Protein AF-A0A813C1S2-F1 (afdb_monomer_lite)

Structure (mmCIF, N/CA/C/O backbone):
data_AF-A0A813C1S2-F1
#
_entry.id   AF-A0A813C1S2-F1
#
loop_
_atom_site.group_PDB
_atom_site.id
_atom_site.type_symbol
_atom_site.label_atom_id
_atom_site.label_alt_id
_atom_site.label_comp_id
_atom_site.label_asym_id
_atom_site.label_entity_id
_atom_site.label_seq_id
_atom_site.pdbx_PDB_ins_code
_atom_site.Cartn_x
_atom_site.Cartn_y
_atom_site.Cartn_z
_atom_site.occupancy
_atom_site.B_iso_or_equiv
_atom_site.auth_seq_id
_atom_site.auth_comp_id
_atom_site.auth_asym_id
_atom_site.auth_atom_id
_atom_site.pdbx_PDB_model_num
ATOM 1 N N . MET A 1 1 ? -7.723 -9.515 9.865 1.00 94.06 1 MET A N 1
ATOM 2 C CA . MET A 1 1 ? -8.189 -8.878 8.613 1.00 94.06 1 MET A CA 1
ATOM 3 C C . MET A 1 1 ? -7.241 -9.309 7.536 1.00 94.06 1 MET A C 1
ATOM 5 O O . MET A 1 1 ? -6.082 -9.515 7.858 1.00 94.06 1 MET A O 1
ATOM 9 N N . PHE A 1 2 ? -7.689 -9.416 6.301 1.00 97.25 2 PHE A N 1
ATOM 10 C CA . PHE A 1 2 ? -6.815 -9.819 5.212 1.00 97.25 2 PHE A CA 1
ATOM 11 C C . PHE A 1 2 ? -7.109 -9.016 3.951 1.00 97.25 2 PHE A C 1
ATOM 13 O O . PHE A 1 2 ? -8.096 -8.283 3.896 1.00 97.25 2 PHE A O 1
ATOM 20 N N . SER A 1 3 ? -6.235 -9.136 2.964 1.00 97.94 3 SER A N 1
ATOM 21 C CA . SER A 1 3 ? -6.464 -8.637 1.619 1.00 97.94 3 SER A CA 1
ATOM 22 C C . SER A 1 3 ? -5.809 -9.577 0.615 1.00 97.94 3 SER A C 1
ATOM 24 O O . SER A 1 3 ? -4.674 -10.019 0.812 1.00 97.94 3 SER A O 1
ATOM 26 N N . GLU A 1 4 ? -6.547 -9.881 -0.446 1.00 97.69 4 GLU A N 1
ATOM 27 C CA . GLU A 1 4 ? -6.058 -10.580 -1.628 1.00 97.69 4 GLU A CA 1
ATOM 28 C C . GLU A 1 4 ? -5.809 -9.538 -2.710 1.00 97.69 4 GLU A C 1
ATOM 30 O O . GLU A 1 4 ? -6.720 -8.818 -3.117 1.00 97.69 4 GLU A O 1
ATOM 35 N N . LEU A 1 5 ? -4.553 -9.417 -3.123 1.00 97.12 5 LEU A N 1
ATOM 36 C CA . LEU A 1 5 ? -4.102 -8.395 -4.045 1.00 97.12 5 LEU A CA 1
ATOM 37 C C . LEU A 1 5 ? -3.825 -9.017 -5.401 1.00 97.12 5 LEU A C 1
ATOM 39 O O . LEU A 1 5 ? -3.187 -10.067 -5.513 1.00 97.12 5 LEU A O 1
ATOM 43 N N . SER A 1 6 ? -4.226 -8.297 -6.433 1.00 94.69 6 SER A N 1
ATOM 44 C CA . SER A 1 6 ? -3.878 -8.595 -7.813 1.00 94.69 6 SER A CA 1
ATOM 45 C C . SER A 1 6 ? -3.566 -7.303 -8.553 1.00 94.69 6 SER A C 1
ATOM 47 O O . SER A 1 6 ? -3.839 -6.197 -8.071 1.00 94.69 6 SER A O 1
ATOM 49 N N . PHE A 1 7 ? -2.932 -7.439 -9.708 1.00 88.88 7 PHE A N 1
ATOM 50 C CA . PHE A 1 7 ? -2.781 -6.337 -10.638 1.00 88.88 7 PHE A CA 1
ATOM 51 C C . PHE A 1 7 ? -4.160 -5.834 -11.093 1.00 88.88 7 PHE A C 1
ATOM 53 O O . PHE A 1 7 ? -4.950 -6.585 -11.666 1.00 88.88 7 PHE A O 1
ATOM 60 N N . ASN A 1 8 ? -4.446 -4.552 -10.857 1.00 83.31 8 ASN A N 1
ATOM 61 C CA . ASN A 1 8 ? -5.683 -3.924 -11.307 1.00 83.31 8 ASN A CA 1
ATOM 62 C C . ASN A 1 8 ? -5.482 -3.292 -12.695 1.00 83.31 8 ASN A C 1
ATOM 64 O O . ASN A 1 8 ? -4.828 -2.258 -12.837 1.00 83.31 8 ASN A O 1
ATOM 68 N N . THR A 1 9 ? -6.089 -3.890 -13.719 1.00 79.62 9 THR A N 1
ATOM 69 C CA . THR A 1 9 ? -5.971 -3.453 -15.121 1.00 79.62 9 THR A CA 1
ATOM 70 C C . THR A 1 9 ? -6.587 -2.082 -15.408 1.00 79.62 9 THR A C 1
ATOM 72 O O . THR A 1 9 ? -6.216 -1.458 -16.399 1.00 79.62 9 THR A O 1
ATOM 75 N N . LEU A 1 10 ? -7.501 -1.594 -14.566 1.00 78.06 10 LEU A N 1
ATOM 76 C CA . LEU A 1 10 ? -8.156 -0.295 -14.741 1.00 78.06 10 LEU A CA 1
ATOM 77 C C . LEU A 1 10 ? -7.321 0.848 -14.159 1.00 78.06 10 LEU A C 1
ATOM 79 O O . LEU A 1 10 ? -7.274 1.933 -14.732 1.00 78.06 10 LEU A O 1
ATOM 83 N N . VAL A 1 11 ? -6.662 0.604 -13.024 1.00 79.94 11 VAL A N 1
ATOM 84 C CA . VAL A 1 11 ? -6.003 1.658 -12.236 1.00 79.94 11 VAL A CA 1
ATOM 85 C C . VAL A 1 11 ? -4.479 1.604 -12.343 1.00 79.94 11 VAL A C 1
ATOM 87 O O . VAL A 1 11 ? -3.831 2.642 -12.307 1.00 79.94 11 VAL A O 1
ATOM 90 N N . GLN A 1 12 ? -3.891 0.411 -12.471 1.00 85.25 12 GLN A N 1
ATOM 91 C CA . GLN A 1 12 ? -2.441 0.184 -12.351 1.00 85.25 12 GLN A CA 1
ATOM 92 C C . GLN A 1 12 ? -1.774 -0.156 -13.690 1.00 85.25 12 GLN A C 1
ATOM 94 O O . GLN A 1 12 ? -0.577 -0.439 -13.726 1.00 85.25 12 GLN A O 1
ATOM 99 N N . SER A 1 13 ? -2.525 -0.132 -14.794 1.00 88.69 13 SER A N 1
ATOM 100 C CA . SER A 1 13 ? -2.036 -0.568 -16.100 1.00 88.69 13 SER A CA 1
ATOM 101 C C . SER A 1 13 ? -1.177 0.466 -16.811 1.00 88.69 13 SER A C 1
ATOM 103 O O . SER A 1 13 ? -1.548 1.633 -16.921 1.00 88.69 13 SER A O 1
ATOM 105 N N . PHE A 1 14 ? -0.041 -0.001 -17.329 1.00 91.50 14 PHE A N 1
ATOM 106 C CA . PHE A 1 14 ? 0.855 0.765 -18.183 1.00 91.50 14 PHE A CA 1
ATOM 107 C C . PHE A 1 14 ? 1.645 -0.155 -19.131 1.00 91.50 14 PHE A C 1
ATOM 109 O O . PHE A 1 14 ? 1.791 -1.354 -18.850 1.00 91.50 14 PHE A O 1
ATOM 116 N N . PRO A 1 15 ? 2.151 0.368 -20.267 1.00 91.81 15 PRO A N 1
ATOM 117 C CA . PRO A 1 15 ? 2.876 -0.429 -21.251 1.00 91.81 15 PRO A CA 1
ATOM 118 C C . PRO A 1 15 ? 4.096 -1.137 -20.660 1.00 91.81 15 PRO A C 1
ATOM 120 O O . PRO A 1 15 ? 4.871 -0.545 -19.912 1.00 91.81 15 PRO A O 1
ATOM 123 N N . SER A 1 16 ? 4.284 -2.404 -21.039 1.00 89.25 16 SER A N 1
ATOM 124 C CA . SER A 1 16 ? 5.433 -3.221 -20.626 1.00 89.25 16 SER A CA 1
ATOM 125 C C . SER A 1 16 ? 5.614 -3.333 -19.107 1.00 89.25 16 SER A C 1
ATOM 127 O O . SER A 1 16 ? 6.741 -3.516 -18.650 1.00 89.25 16 SER A O 1
ATOM 129 N N . ASN A 1 17 ? 4.527 -3.245 -18.326 1.00 92.50 17 ASN A N 1
ATOM 130 C CA . ASN A 1 17 ? 4.587 -3.401 -16.876 1.00 92.50 17 ASN A CA 1
ATOM 131 C C . ASN A 1 17 ? 5.178 -4.779 -16.503 1.00 92.50 17 ASN A C 1
ATOM 133 O O . ASN A 1 17 ? 4.505 -5.804 -16.693 1.00 92.50 17 ASN A O 1
ATOM 137 N N . PRO A 1 18 ? 6.408 -4.824 -15.950 1.00 92.94 18 PRO A N 1
ATOM 138 C CA . PRO A 1 18 ? 7.082 -6.079 -15.637 1.00 92.94 18 PRO A CA 1
ATOM 139 C C . PRO A 1 18 ? 6.400 -6.833 -14.490 1.00 92.94 18 PRO A C 1
ATOM 141 O O . PRO A 1 18 ? 6.606 -8.033 -14.342 1.00 92.94 18 PRO A O 1
ATOM 144 N N . ASP A 1 19 ? 5.578 -6.144 -13.705 1.00 92.94 19 ASP A N 1
ATOM 145 C CA . ASP A 1 19 ? 4.926 -6.667 -12.515 1.00 92.94 19 ASP A CA 1
ATOM 146 C C . ASP A 1 19 ? 3.424 -6.946 -12.726 1.00 92.94 19 ASP A C 1
ATOM 148 O O . ASP A 1 19 ? 2.673 -7.112 -11.769 1.00 92.94 19 ASP A O 1
ATOM 152 N N . SER A 1 20 ? 2.962 -7.008 -13.978 1.00 91.75 20 SER A N 1
ATOM 153 C CA . SER A 1 20 ? 1.550 -7.255 -14.331 1.00 91.75 20 SER A CA 1
ATOM 154 C C . SER A 1 20 ? 1.006 -8.620 -13.877 1.00 91.75 20 SER A C 1
ATOM 156 O O . SER A 1 20 ? -0.204 -8.806 -13.793 1.00 91.75 20 SER A O 1
ATOM 158 N N . GLU A 1 21 ? 1.888 -9.563 -13.543 1.00 91.50 21 GLU A N 1
ATOM 159 C CA . GLU A 1 21 ? 1.548 -10.883 -12.990 1.00 91.50 21 GLU A CA 1
ATOM 160 C C . GLU A 1 21 ? 1.580 -10.903 -11.450 1.00 91.50 21 GLU A C 1
ATOM 162 O O . GLU A 1 21 ? 1.414 -11.964 -10.842 1.00 91.50 21 GLU A O 1
ATOM 167 N N . ALA A 1 22 ? 1.846 -9.764 -10.800 1.00 93.69 22 ALA A N 1
ATOM 168 C CA . ALA A 1 22 ? 2.037 -9.727 -9.361 1.00 93.69 22 ALA A CA 1
ATOM 169 C C . ALA A 1 22 ? 0.723 -9.933 -8.597 1.00 93.69 22 ALA A C 1
ATOM 171 O O . ALA A 1 22 ? -0.287 -9.265 -8.833 1.00 93.69 22 ALA A O 1
ATOM 172 N N . THR A 1 23 ? 0.771 -10.823 -7.611 1.00 96.94 23 THR A N 1
ATOM 173 C CA . THR A 1 23 ? -0.318 -11.068 -6.662 1.00 96.94 23 THR A CA 1
ATOM 174 C C . THR A 1 23 ? 0.224 -11.049 -5.244 1.00 96.94 23 THR A C 1
ATOM 176 O O . THR A 1 23 ? 1.423 -11.230 -5.020 1.00 96.94 23 THR A O 1
ATOM 179 N N . ALA A 1 24 ? -0.639 -10.807 -4.262 1.00 97.69 24 ALA A N 1
ATOM 180 C CA . ALA A 1 24 ? -0.243 -10.949 -2.871 1.00 97.69 24 ALA A CA 1
ATOM 181 C C . ALA A 1 24 ? -1.390 -11.408 -1.982 1.00 97.69 24 ALA A C 1
ATOM 183 O O . ALA A 1 24 ? -2.553 -11.126 -2.245 1.00 97.69 24 ALA A O 1
ATOM 184 N N . TYR A 1 25 ? -1.040 -12.057 -0.879 1.00 98.00 25 TYR A N 1
ATOM 185 C CA . TYR A 1 25 ? -1.942 -12.246 0.249 1.00 98.00 25 TYR A CA 1
ATOM 186 C C . TYR A 1 25 ? -1.354 -11.538 1.462 1.00 98.00 25 TYR A C 1
ATOM 188 O O . TYR A 1 25 ? -0.188 -11.761 1.803 1.00 98.00 25 TYR A O 1
ATOM 196 N N . VAL A 1 26 ? -2.156 -10.698 2.112 1.00 98.12 26 VAL A N 1
ATOM 197 C CA . VAL A 1 26 ? -1.776 -9.963 3.320 1.00 98.12 26 VAL A CA 1
ATOM 198 C C . VAL A 1 26 ? -2.716 -10.353 4.451 1.00 98.12 26 VAL A C 1
ATOM 200 O O . VAL A 1 26 ? -3.924 -10.213 4.310 1.00 98.12 26 VAL A O 1
ATOM 203 N N . ASP A 1 27 ? -2.177 -10.790 5.589 1.00 97.38 27 ASP A N 1
ATOM 204 C CA . ASP A 1 27 ? -2.927 -10.964 6.841 1.00 97.38 27 ASP A CA 1
ATOM 205 C C . ASP A 1 27 ? -2.464 -9.930 7.860 1.00 97.38 27 ASP A C 1
ATOM 207 O O . ASP A 1 27 ? -1.272 -9.793 8.122 1.00 97.38 27 ASP A O 1
ATOM 211 N N . CYS A 1 28 ? -3.414 -9.213 8.445 1.00 95.88 28 CYS A N 1
ATOM 212 C CA . CYS A 1 28 ? -3.197 -8.117 9.372 1.00 95.88 28 CYS A CA 1
ATOM 213 C C . CYS A 1 28 ? -3.930 -8.353 10.694 1.00 95.88 28 CYS A C 1
ATOM 215 O O . CYS A 1 28 ? -5.151 -8.567 10.751 1.00 95.88 28 CYS A O 1
ATOM 217 N N . LYS A 1 29 ? -3.180 -8.207 11.784 1.00 93.25 29 LYS A N 1
ATOM 218 C CA . LYS A 1 29 ? -3.660 -8.217 13.163 1.00 93.25 29 LYS A CA 1
ATOM 219 C C . LYS A 1 29 ? -3.685 -6.793 13.702 1.00 93.25 29 LYS A C 1
ATOM 221 O O . LYS A 1 29 ? -2.686 -6.075 13.671 1.00 93.25 29 LYS A O 1
ATOM 226 N N . LEU A 1 30 ? -4.848 -6.400 14.211 1.00 87.25 30 LEU A N 1
ATOM 227 C CA . LEU A 1 30 ? -5.037 -5.142 14.924 1.00 87.25 30 LEU A CA 1
ATOM 228 C C . LEU A 1 30 ? -4.527 -5.317 16.357 1.00 87.25 30 LEU A C 1
ATOM 230 O O . LEU A 1 30 ? -5.104 -6.071 17.140 1.00 87.25 30 LEU A O 1
ATOM 234 N N . CYS A 1 31 ? -3.445 -4.628 16.696 1.00 80.94 31 CYS A N 1
ATOM 235 C CA . CYS A 1 31 ? -2.796 -4.698 17.996 1.00 80.94 31 CYS A CA 1
ATOM 236 C C . CYS A 1 31 ? -3.113 -3.418 18.778 1.00 80.94 31 CYS A C 1
ATOM 238 O O . CYS A 1 31 ? -2.574 -2.350 18.502 1.00 80.94 31 CYS A O 1
ATOM 240 N N . SER A 1 32 ? -3.967 -3.520 19.797 1.00 63.25 32 SER A N 1
ATOM 241 C CA . SER A 1 32 ? -4.514 -2.372 20.541 1.00 63.25 32 SER A CA 1
ATOM 242 C C . SER A 1 32 ? -3.479 -1.411 21.150 1.00 63.25 32 SER A C 1
ATOM 244 O O . SER A 1 32 ? -3.835 -0.276 21.455 1.00 63.25 32 SER A O 1
ATOM 246 N N . ARG A 1 33 ? -2.218 -1.836 21.321 1.00 63.53 33 ARG A N 1
ATOM 247 C CA . ARG A 1 33 ? -1.127 -1.017 21.886 1.00 63.53 33 ARG A CA 1
ATOM 248 C C . ARG A 1 33 ? 0.040 -0.743 20.932 1.00 63.53 33 ARG A C 1
ATOM 250 O O . ARG A 1 33 ? 0.725 0.253 21.118 1.00 63.53 33 ARG A O 1
ATOM 257 N N . SER A 1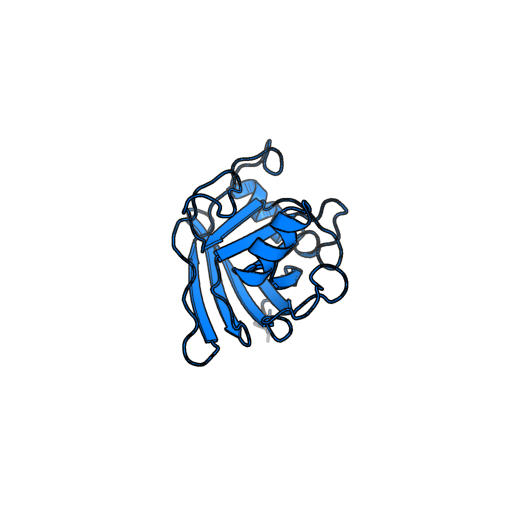 34 ? 0.282 -1.599 19.938 1.00 65.81 34 SER A N 1
ATOM 258 C CA . SER A 1 34 ? 1.442 -1.500 19.030 1.00 65.81 34 SER A CA 1
ATOM 259 C C . SER A 1 34 ? 1.078 -1.133 17.588 1.00 65.81 34 SER A C 1
ATOM 261 O O . SER A 1 34 ? 1.964 -1.023 16.743 1.00 65.81 34 SER A O 1
ATOM 263 N N . GLY A 1 35 ? -0.208 -0.913 17.300 1.00 85.38 35 GLY A N 1
ATOM 264 C CA . GLY A 1 35 ? -0.689 -0.517 15.982 1.00 85.38 35 GLY A CA 1
ATOM 265 C C . GLY A 1 35 ? -1.246 -1.694 15.188 1.00 85.38 35 GLY A C 1
ATOM 266 O O . GLY A 1 35 ? -2.146 -2.394 15.644 1.00 85.38 35 GLY A O 1
ATOM 267 N N . MET A 1 36 ? -0.735 -1.914 13.982 1.00 92.25 36 MET A N 1
ATOM 268 C CA . MET A 1 36 ? -1.124 -3.040 13.133 1.00 92.25 36 MET A CA 1
ATOM 269 C C . MET A 1 36 ? 0.115 -3.860 12.789 1.00 92.25 36 MET A C 1
ATOM 271 O O . MET A 1 36 ? 1.139 -3.295 12.422 1.00 92.25 36 MET A O 1
ATOM 275 N N . GLN A 1 37 ? 0.031 -5.181 12.900 1.00 94.88 37 GLN A N 1
ATOM 276 C CA . GLN A 1 37 ? 1.072 -6.096 12.433 1.00 94.88 37 GLN A CA 1
ATOM 277 C C . GLN A 1 37 ? 0.521 -6.849 11.232 1.00 94.88 37 GLN A C 1
ATOM 279 O O . GLN A 1 37 ? -0.543 -7.453 11.353 1.00 94.88 37 GLN A O 1
ATOM 284 N N . CYS A 1 38 ? 1.229 -6.844 10.110 1.00 96.56 38 CYS A N 1
ATOM 285 C CA . CYS A 1 38 ? 0.828 -7.612 8.942 1.00 96.56 38 CYS A CA 1
ATOM 286 C C . CYS A 1 38 ? 1.934 -8.567 8.510 1.00 96.56 38 CYS A C 1
ATOM 288 O O . CYS A 1 38 ? 3.119 -8.267 8.641 1.00 96.56 38 CYS A O 1
ATOM 290 N N . THR A 1 39 ? 1.542 -9.705 7.961 1.00 97.38 39 THR A N 1
ATOM 291 C CA . THR A 1 39 ? 2.416 -10.572 7.179 1.00 97.38 39 THR A CA 1
ATOM 292 C C . THR A 1 39 ? 1.922 -10.606 5.751 1.00 97.38 39 THR A C 1
ATOM 294 O O . THR A 1 39 ? 0.712 -10.652 5.533 1.00 97.38 39 THR A O 1
ATOM 297 N N . ALA A 1 40 ? 2.838 -10.618 4.792 1.00 97.81 40 ALA A N 1
ATOM 298 C CA . ALA A 1 40 ? 2.482 -10.689 3.387 1.00 97.81 40 ALA A CA 1
ATOM 299 C C . ALA A 1 40 ? 3.340 -11.703 2.636 1.00 97.81 40 ALA A C 1
ATOM 301 O O . ALA A 1 40 ? 4.521 -11.890 2.941 1.00 97.81 40 ALA A O 1
ATOM 302 N N . ASN A 1 41 ? 2.721 -12.322 1.636 1.00 97.31 41 ASN A N 1
ATOM 303 C CA . ASN A 1 41 ? 3.389 -13.094 0.604 1.00 97.31 41 ASN A CA 1
ATOM 304 C C . ASN A 1 41 ? 3.076 -12.451 -0.744 1.00 97.31 41 ASN A C 1
ATOM 306 O O . ASN A 1 41 ? 1.922 -12.479 -1.165 1.00 97.31 41 ASN A O 1
ATOM 310 N N . VAL A 1 42 ? 4.087 -11.864 -1.381 1.00 97.19 42 VAL A N 1
ATOM 311 C CA . VAL A 1 42 ? 3.977 -11.251 -2.708 1.00 97.19 42 VAL A CA 1
ATOM 312 C C . VAL A 1 42 ? 4.648 -12.165 -3.721 1.00 97.19 42 VAL A C 1
ATOM 314 O O . VAL A 1 42 ? 5.807 -12.545 -3.546 1.00 97.19 42 VAL A O 1
ATOM 317 N N . LEU A 1 43 ? 3.930 -12.514 -4.780 1.00 95.81 43 LEU A N 1
ATOM 318 C CA . LEU A 1 43 ? 4.350 -13.443 -5.822 1.00 95.81 43 LEU A CA 1
ATOM 319 C C . LEU A 1 43 ? 4.331 -12.751 -7.183 1.00 95.81 43 LEU A C 1
ATOM 321 O O . LEU A 1 43 ? 3.602 -11.787 -7.384 1.00 95.81 43 LEU A O 1
ATOM 325 N N . GLY A 1 44 ? 5.125 -13.252 -8.129 1.00 90.44 44 GLY A N 1
ATOM 326 C CA . GLY A 1 44 ? 5.048 -12.840 -9.539 1.00 90.44 44 GLY A CA 1
ATOM 327 C C . GLY A 1 44 ? 5.666 -11.476 -9.868 1.00 90.44 44 GLY A C 1
ATOM 328 O O . GLY A 1 44 ? 5.877 -11.186 -11.043 1.00 90.44 44 GLY A O 1
ATOM 329 N N . GLY A 1 45 ? 6.028 -10.671 -8.865 1.00 90.00 45 GLY A N 1
ATOM 330 C CA . GLY A 1 45 ? 6.757 -9.423 -9.075 1.00 90.00 45 GLY A CA 1
ATOM 331 C C . GLY A 1 45 ? 8.181 -9.642 -9.593 1.00 90.00 45 GLY A C 1
ATOM 332 O O . GLY A 1 45 ? 8.850 -10.636 -9.288 1.00 90.00 45 GLY A O 1
ATOM 333 N N . ARG A 1 46 ? 8.638 -8.694 -10.407 1.00 91.81 46 ARG A N 1
ATOM 334 C CA . ARG A 1 46 ? 9.925 -8.690 -11.109 1.00 91.81 46 ARG A CA 1
ATOM 335 C C . ARG A 1 46 ? 10.805 -7.512 -10.718 1.00 91.81 46 ARG A C 1
ATOM 337 O O . ARG A 1 46 ? 12.023 -7.627 -10.837 1.00 91.81 46 ARG A O 1
ATOM 344 N N . THR A 1 47 ? 10.231 -6.409 -10.241 1.00 94.88 47 THR A N 1
ATOM 345 C CA . THR A 1 47 ? 10.998 -5.261 -9.740 1.00 94.88 47 THR A CA 1
ATOM 346 C C . THR A 1 47 ? 10.869 -5.099 -8.232 1.00 94.88 47 THR A C 1
ATOM 348 O O . THR A 1 47 ? 9.919 -5.576 -7.617 1.00 94.88 47 THR A O 1
ATOM 351 N N . GLN A 1 48 ? 11.875 -4.485 -7.607 1.00 95.88 48 GLN A N 1
ATOM 352 C CA . GLN A 1 48 ? 11.955 -4.366 -6.151 1.00 95.88 48 GLN A CA 1
ATOM 353 C C . GLN A 1 48 ? 10.719 -3.663 -5.576 1.00 95.88 48 GLN A C 1
ATOM 355 O O . GLN A 1 48 ? 10.279 -2.646 -6.106 1.00 95.88 48 GLN A O 1
ATOM 360 N N . LEU A 1 49 ? 10.201 -4.193 -4.466 1.00 97.50 49 LEU A N 1
ATOM 361 C CA . LEU A 1 49 ? 9.164 -3.541 -3.671 1.00 97.50 49 LEU A CA 1
ATOM 362 C C . LEU A 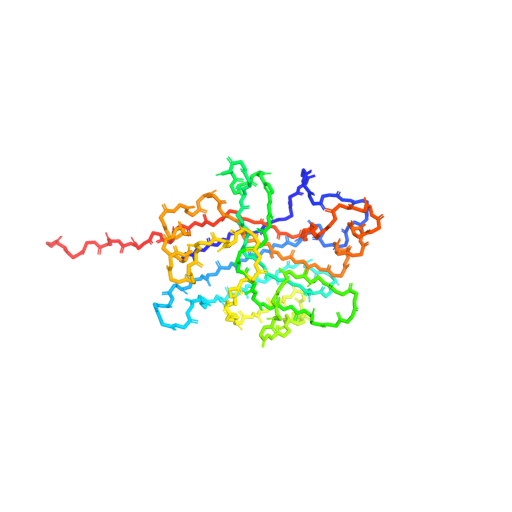1 49 ? 9.748 -2.333 -2.938 1.00 97.50 49 LEU A C 1
ATOM 364 O O . LEU A 1 49 ? 10.788 -2.444 -2.287 1.00 97.50 49 LEU A O 1
ATOM 368 N N . VAL A 1 50 ? 9.061 -1.200 -3.029 1.00 97.44 50 VAL A N 1
ATOM 369 C CA . VAL A 1 50 ? 9.539 0.089 -2.504 1.00 97.44 50 VAL A CA 1
ATOM 370 C C . VAL A 1 50 ? 8.626 0.694 -1.457 1.00 97.44 50 VAL A C 1
ATOM 372 O O . VAL A 1 50 ? 9.073 1.547 -0.700 1.00 97.44 50 VAL A O 1
ATOM 375 N N . ALA A 1 51 ? 7.366 0.266 -1.398 1.00 98.12 51 ALA A N 1
ATOM 376 C CA . ALA A 1 51 ? 6.439 0.668 -0.354 1.00 98.12 51 ALA A CA 1
ATOM 377 C C . ALA A 1 51 ? 5.258 -0.300 -0.259 1.00 98.12 51 ALA A C 1
ATOM 379 O O . ALA A 1 51 ? 4.952 -1.051 -1.191 1.00 98.12 51 ALA A O 1
ATOM 380 N N . SER A 1 52 ? 4.576 -0.242 0.876 1.00 98.25 52 SER A N 1
ATOM 381 C CA . SER A 1 52 ? 3.331 -0.952 1.131 1.00 98.25 52 SER A CA 1
ATOM 382 C C . SER A 1 52 ? 2.444 -0.143 2.063 1.00 98.25 52 SER A C 1
ATOM 384 O O . SER A 1 52 ? 2.911 0.422 3.059 1.00 98.25 52 SER A O 1
ATOM 386 N N . HIS A 1 53 ? 1.158 -0.097 1.733 1.00 97.88 53 HIS A N 1
ATOM 387 C CA . HIS A 1 53 ? 0.221 0.847 2.327 1.00 97.88 53 HIS A CA 1
ATOM 388 C C . HIS A 1 53 ? -1.167 0.245 2.495 1.00 97.88 53 HIS A C 1
ATOM 390 O O . HIS A 1 53 ? -1.617 -0.546 1.670 1.00 97.88 53 HIS A O 1
ATOM 396 N N . ILE A 1 54 ? -1.876 0.701 3.528 1.00 97.62 54 ILE A N 1
ATOM 397 C CA . ILE A 1 54 ? -3.339 0.729 3.527 1.00 97.62 54 ILE A CA 1
ATOM 398 C C . ILE A 1 54 ? -3.768 2.147 3.170 1.00 97.62 54 ILE A C 1
ATOM 400 O O . ILE A 1 54 ? -3.385 3.108 3.843 1.00 97.62 54 ILE A O 1
ATOM 404 N N . HIS A 1 55 ? -4.597 2.259 2.144 1.00 97.00 55 HIS A N 1
ATOM 405 C CA . HIS A 1 55 ? -5.187 3.503 1.672 1.00 97.00 55 HIS A CA 1
ATOM 406 C C . HIS A 1 55 ? -6.656 3.595 2.063 1.00 97.00 55 HIS A C 1
ATOM 408 O O . HIS A 1 55 ? -7.345 2.576 2.136 1.00 97.00 55 HIS A O 1
ATOM 414 N N . LEU A 1 56 ? -7.130 4.821 2.274 1.00 96.25 56 LEU A N 1
ATOM 415 C CA . LEU A 1 56 ? -8.554 5.136 2.370 1.00 96.25 56 LEU A CA 1
ATOM 416 C C . LEU A 1 56 ? -9.043 5.587 0.992 1.00 96.25 56 LEU A C 1
ATOM 418 O O . LEU A 1 56 ? -8.548 6.591 0.484 1.00 96.25 56 LEU A O 1
ATOM 422 N N . ALA A 1 57 ? -10.006 4.880 0.404 1.00 95.00 57 ALA A N 1
ATOM 423 C CA . ALA A 1 57 ? -10.622 5.301 -0.850 1.00 95.00 57 ALA A CA 1
ATOM 424 C C . ALA A 1 57 ? -11.492 6.548 -0.628 1.00 95.00 57 ALA A C 1
ATOM 426 O O . ALA A 1 57 ? -12.333 6.574 0.275 1.00 95.00 57 ALA A O 1
ATOM 427 N N . SER A 1 58 ? -11.286 7.596 -1.429 1.00 93.06 58 SER A N 1
ATOM 428 C CA . SER A 1 58 ? -11.957 8.892 -1.248 1.00 93.06 58 SER A CA 1
ATOM 429 C C . SER A 1 58 ? -13.467 8.853 -1.508 1.00 93.06 58 SER A C 1
ATOM 431 O O . SER A 1 58 ? -14.200 9.659 -0.943 1.00 93.06 58 SER A O 1
ATOM 433 N N . ASP A 1 59 ? -13.930 7.912 -2.325 1.00 93.69 59 ASP A N 1
ATOM 434 C CA . ASP A 1 59 ? -15.342 7.621 -2.609 1.00 93.69 59 ASP A CA 1
ATOM 435 C C . ASP A 1 59 ? -15.940 6.558 -1.665 1.00 93.69 59 ASP A C 1
ATOM 437 O O . ASP A 1 59 ? -17.136 6.275 -1.718 1.00 93.69 59 ASP A O 1
ATOM 441 N N . GLY A 1 60 ? -15.126 5.987 -0.770 1.00 94.12 60 GLY A N 1
ATOM 442 C CA . GLY A 1 60 ? -15.516 4.895 0.116 1.00 94.12 60 GLY A CA 1
ATOM 443 C C . GLY A 1 60 ? -15.551 3.515 -0.546 1.00 94.12 60 GLY A C 1
ATOM 444 O O . GLY A 1 60 ? -15.958 2.565 0.123 1.00 94.12 60 GLY A O 1
ATOM 445 N N . ASP A 1 61 ? -15.111 3.382 -1.800 1.00 93.88 61 ASP A N 1
ATOM 446 C CA . ASP A 1 61 ? -14.996 2.108 -2.511 1.00 93.88 61 ASP A CA 1
ATOM 447 C C . ASP A 1 61 ? -13.530 1.645 -2.542 1.00 93.88 61 ASP A C 1
ATOM 449 O O . ASP A 1 61 ? -12.732 2.049 -3.383 1.00 93.88 61 ASP A O 1
ATOM 453 N N . GLY A 1 62 ? -13.143 0.771 -1.614 1.00 92.38 62 GLY A N 1
ATOM 454 C CA . GLY A 1 62 ? -11.796 0.202 -1.575 1.00 92.38 62 GLY A CA 1
ATOM 455 C C . GLY A 1 62 ? -11.475 -0.723 -2.755 1.00 92.38 62 GLY A C 1
ATOM 456 O O . GLY A 1 62 ? -10.301 -0.986 -3.018 1.00 92.38 62 GLY A O 1
ATOM 457 N N . GLU A 1 63 ? -12.466 -1.210 -3.495 1.00 91.31 63 GLU A N 1
ATOM 458 C CA . GLU A 1 63 ? -12.230 -2.093 -4.635 1.00 91.31 63 GLU A CA 1
ATOM 459 C C . GLU A 1 63 ? -11.757 -1.295 -5.856 1.00 91.31 63 GLU A C 1
ATOM 461 O O . GLU A 1 63 ? -10.710 -1.611 -6.431 1.00 91.31 63 GLU A O 1
ATOM 466 N N . ASN A 1 64 ? -12.458 -0.203 -6.182 1.00 88.88 64 ASN A N 1
ATOM 467 C CA . ASN A 1 64 ? -12.212 0.572 -7.406 1.00 88.88 64 ASN A CA 1
ATOM 468 C C . ASN A 1 64 ? -11.694 1.992 -7.160 1.00 88.88 64 ASN A C 1
ATOM 470 O O . ASN A 1 64 ? -10.978 2.541 -8.000 1.00 88.88 64 ASN A O 1
ATOM 474 N N . GLY A 1 65 ? -12.016 2.579 -6.012 1.00 90.19 65 GLY A N 1
ATOM 475 C CA . GLY A 1 65 ? -11.638 3.937 -5.653 1.00 90.19 65 GLY A CA 1
ATOM 476 C C . GLY A 1 65 ? -10.143 4.094 -5.395 1.00 90.19 65 GLY A C 1
ATOM 477 O O . GLY A 1 65 ? -9.382 3.129 -5.284 1.00 90.19 65 GLY A O 1
ATOM 478 N N . ALA A 1 66 ? -9.691 5.336 -5.287 1.00 91.31 66 ALA A N 1
ATOM 479 C CA . ALA A 1 66 ? -8.313 5.677 -4.953 1.00 91.31 66 ALA A CA 1
ATOM 480 C C . ALA A 1 66 ? -8.286 6.687 -3.807 1.00 91.31 66 ALA A C 1
ATOM 482 O O . ALA A 1 66 ? -9.261 7.399 -3.562 1.00 91.31 66 ALA A O 1
ATOM 483 N N . GLY A 1 67 ? -7.162 6.759 -3.104 1.00 93.06 67 GLY A N 1
ATOM 484 C CA . GLY A 1 67 ? -6.957 7.799 -2.109 1.00 93.06 67 GLY A CA 1
ATOM 485 C C . GLY A 1 67 ? -5.616 7.692 -1.388 1.00 93.06 67 GLY A C 1
ATOM 486 O O . GLY A 1 67 ? -4.784 6.845 -1.725 1.00 93.06 67 GLY A O 1
ATOM 487 N N . PRO A 1 68 ? -5.360 8.587 -0.426 1.00 94.19 68 PRO A N 1
ATOM 488 C CA . PRO A 1 68 ? -4.076 8.678 0.257 1.00 94.19 68 PRO A CA 1
ATOM 489 C C . PRO A 1 68 ? -3.833 7.501 1.222 1.00 94.19 68 PRO A C 1
ATOM 491 O O . PRO A 1 68 ? -4.787 6.916 1.754 1.00 94.19 68 PRO A O 1
ATOM 494 N N . PRO A 1 69 ? -2.560 7.155 1.488 1.00 96.25 69 PRO A N 1
ATOM 495 C CA . PRO A 1 69 ? -2.210 6.142 2.475 1.00 96.25 69 PRO A CA 1
ATOM 496 C C . PRO A 1 69 ? -2.517 6.643 3.892 1.00 96.25 69 PRO A C 1
ATOM 498 O O . PRO A 1 69 ? -2.176 7.766 4.259 1.00 96.25 69 PRO A O 1
ATOM 501 N N . VAL A 1 70 ? -3.140 5.800 4.712 1.00 96.69 70 VAL A N 1
ATOM 502 C CA . VAL A 1 70 ? -3.427 6.093 6.130 1.00 96.69 70 VAL A CA 1
ATOM 503 C C . VAL A 1 70 ? -2.525 5.313 7.084 1.00 96.69 70 VAL A C 1
ATOM 505 O O . VAL A 1 70 ? -2.308 5.751 8.214 1.00 96.69 70 VAL A O 1
ATOM 508 N N . ILE A 1 71 ? -2.001 4.167 6.642 1.00 96.44 71 ILE A N 1
ATOM 509 C CA . ILE A 1 71 ? -1.021 3.348 7.359 1.00 96.44 71 ILE A CA 1
ATOM 510 C C . ILE A 1 71 ? 0.031 2.906 6.344 1.00 96.44 71 ILE A C 1
ATOM 512 O O . ILE A 1 71 ? -0.327 2.359 5.299 1.00 96.44 71 ILE A O 1
ATOM 516 N N . ASN A 1 72 ? 1.309 3.101 6.656 1.00 97.00 72 ASN A N 1
ATOM 517 C CA . ASN A 1 72 ? 2.412 2.541 5.880 1.00 97.00 72 ASN A CA 1
ATOM 518 C C . ASN A 1 72 ? 3.055 1.368 6.614 1.00 97.00 72 ASN A C 1
ATOM 520 O O . ASN A 1 72 ? 2.851 1.203 7.815 1.00 97.00 72 ASN A O 1
ATOM 524 N N . PHE A 1 73 ? 3.774 0.513 5.897 1.00 97.12 73 PHE A N 1
ATOM 525 C CA . PHE A 1 73 ? 4.401 -0.666 6.489 1.00 97.12 73 PHE A CA 1
ATOM 526 C C . PHE A 1 73 ? 5.881 -0.730 6.123 1.00 97.12 73 PHE A C 1
ATOM 528 O O . PHE A 1 73 ? 6.696 -0.010 6.702 1.00 97.12 73 PHE A O 1
ATOM 535 N N . CYS A 1 74 ? 6.240 -1.597 5.177 1.00 97.69 74 CYS A N 1
ATOM 536 C CA . CYS A 1 74 ? 7.584 -1.629 4.635 1.00 97.69 74 CYS A CA 1
ATOM 537 C C . CYS A 1 74 ? 7.733 -0.596 3.517 1.00 97.69 74 CYS A C 1
ATOM 539 O O . CYS A 1 74 ? 6.777 -0.359 2.775 1.00 97.69 74 CYS A O 1
ATOM 541 N N . GLY A 1 75 ? 8.927 -0.026 3.375 1.00 97.75 75 GLY A N 1
ATOM 542 C CA . GLY A 1 75 ? 9.256 0.853 2.262 1.00 97.75 75 GLY A CA 1
ATOM 543 C C . GLY A 1 75 ? 10.663 1.433 2.330 1.00 97.75 75 GLY A C 1
ATOM 544 O O . GLY A 1 75 ? 11.401 1.211 3.291 1.00 97.75 75 GLY A O 1
ATOM 545 N N . ASP A 1 76 ? 11.038 2.136 1.270 1.00 97.00 76 ASP A N 1
ATOM 546 C CA . ASP A 1 76 ? 12.338 2.776 1.109 1.00 97.00 76 ASP A CA 1
ATOM 547 C C . ASP A 1 76 ? 12.256 4.259 1.506 1.00 97.00 76 ASP A C 1
ATOM 549 O O . ASP A 1 76 ? 11.482 5.025 0.935 1.00 97.00 76 ASP A O 1
ATOM 553 N N . ASN A 1 77 ? 13.060 4.659 2.495 1.00 97.00 77 ASN A N 1
ATOM 554 C CA . ASN A 1 77 ? 13.169 6.049 2.955 1.00 97.00 77 ASN A CA 1
ATOM 555 C C . ASN A 1 77 ? 14.204 6.865 2.149 1.00 97.00 77 ASN A C 1
ATOM 557 O O . ASN A 1 77 ? 14.555 7.977 2.544 1.00 97.00 77 ASN A O 1
ATOM 561 N N . GLY A 1 78 ? 14.751 6.304 1.068 1.00 95.94 78 GLY A N 1
ATOM 562 C CA . GLY A 1 78 ? 15.746 6.945 0.222 1.00 95.94 78 GLY A CA 1
ATOM 563 C C . GLY A 1 78 ? 15.224 8.198 -0.501 1.00 95.94 78 GLY A C 1
ATOM 564 O O . GLY A 1 78 ? 14.022 8.340 -0.741 1.00 95.94 78 GLY A O 1
ATOM 565 N N . PRO A 1 79 ? 16.116 9.127 -0.891 1.00 93.56 79 PRO A N 1
ATOM 566 C CA . PRO A 1 79 ? 15.738 10.294 -1.684 1.00 93.56 79 PRO A CA 1
ATOM 567 C C . PRO A 1 79 ? 15.054 9.901 -3.000 1.00 93.56 79 PRO A C 1
ATOM 569 O O . PRO A 1 79 ? 15.508 8.996 -3.694 1.00 93.56 79 PRO A O 1
ATOM 572 N N . GLY A 1 80 ? 13.979 10.607 -3.362 1.00 90.88 80 GLY A N 1
ATOM 573 C CA . GLY A 1 80 ? 13.215 10.341 -4.589 1.00 90.88 80 GLY A CA 1
ATOM 574 C C . GLY A 1 80 ? 12.227 9.173 -4.491 1.00 90.88 80 GLY A C 1
ATOM 575 O O . GLY A 1 80 ? 11.518 8.903 -5.460 1.00 90.88 80 GLY A O 1
ATOM 576 N N . MET A 1 81 ? 12.150 8.512 -3.333 1.00 95.25 81 MET A N 1
ATOM 577 C CA . MET A 1 81 ? 11.165 7.469 -3.047 1.00 95.25 81 MET A CA 1
ATOM 578 C C . MET A 1 81 ? 9.852 8.057 -2.518 1.00 95.25 81 MET A C 1
ATOM 580 O O . MET A 1 81 ? 9.729 9.262 -2.288 1.00 95.25 81 MET A O 1
ATOM 584 N N . ILE A 1 82 ? 8.842 7.198 -2.360 1.00 94.50 82 ILE A N 1
ATOM 585 C CA . ILE A 1 82 ? 7.491 7.596 -1.949 1.00 94.50 82 ILE A CA 1
ATOM 586 C C . ILE A 1 82 ? 7.528 8.169 -0.527 1.00 94.50 82 ILE A C 1
ATOM 588 O O . ILE A 1 82 ? 7.641 7.421 0.443 1.00 94.50 82 ILE A O 1
ATOM 592 N N . ALA A 1 83 ? 7.366 9.487 -0.413 1.00 92.00 83 ALA A N 1
ATOM 593 C CA . ALA A 1 83 ? 7.210 10.193 0.853 1.00 92.00 83 ALA A CA 1
ATOM 594 C C . ALA A 1 83 ? 5.719 10.392 1.157 1.00 92.00 83 ALA A C 1
ATOM 596 O O . ALA A 1 83 ? 5.055 11.220 0.537 1.00 92.00 83 ALA A O 1
ATOM 597 N N . ASP A 1 84 ? 5.192 9.626 2.109 1.00 90.75 84 ASP A N 1
ATOM 598 C CA . ASP A 1 84 ? 3.779 9.678 2.506 1.00 90.75 84 ASP A CA 1
ATOM 599 C C . ASP A 1 84 ? 3.517 10.565 3.736 1.00 90.75 84 ASP A C 1
ATOM 601 O O . ASP A 1 84 ? 2.370 10.724 4.135 1.00 90.75 84 ASP A O 1
ATOM 605 N N . GLY A 1 85 ? 4.565 11.173 4.300 1.00 90.50 85 GLY A N 1
ATOM 606 C CA . GLY A 1 85 ? 4.509 11.984 5.519 1.00 90.50 85 GLY A CA 1
ATOM 607 C C . GLY A 1 85 ? 5.058 11.271 6.755 1.00 90.50 85 GLY A C 1
ATOM 608 O O . GLY A 1 85 ? 5.202 11.885 7.809 1.00 90.50 85 GLY A O 1
ATOM 609 N N . SER A 1 86 ? 5.419 9.987 6.672 1.00 93.75 86 SER A N 1
ATOM 610 C CA . SER A 1 86 ? 6.015 9.264 7.801 1.00 93.75 86 SER A CA 1
ATOM 611 C C . SER A 1 86 ? 7.039 8.230 7.357 1.00 93.75 86 SER A C 1
ATOM 613 O O . SER A 1 86 ? 6.799 7.443 6.454 1.00 93.75 86 SER A O 1
ATOM 615 N N . SER A 1 87 ? 8.189 8.165 8.032 1.00 95.56 87 SER A N 1
ATOM 616 C CA . SER A 1 87 ? 9.216 7.181 7.674 1.00 95.56 87 SER A CA 1
ATOM 617 C C . SER A 1 87 ? 8.705 5.744 7.796 1.00 95.56 87 SER A C 1
ATOM 619 O O . SER A 1 87 ? 8.045 5.382 8.779 1.00 95.56 87 SER A O 1
ATOM 621 N N . TYR A 1 88 ? 9.064 4.905 6.826 1.00 96.62 88 TYR A N 1
ATOM 622 C CA . TYR A 1 88 ? 8.851 3.464 6.906 1.00 96.62 88 TYR A CA 1
ATOM 623 C C . TYR A 1 88 ? 9.733 2.877 8.007 1.00 96.62 88 TYR A C 1
ATOM 625 O O . TYR A 1 88 ? 10.899 3.252 8.155 1.00 96.62 88 TYR A O 1
ATOM 633 N N . LYS A 1 89 ? 9.191 1.926 8.771 1.00 95.44 89 LYS A N 1
ATOM 634 C CA . LYS A 1 89 ? 9.904 1.302 9.902 1.00 95.44 89 LYS A CA 1
ATOM 635 C C . LYS A 1 89 ? 10.921 0.246 9.472 1.00 95.44 89 LYS A C 1
ATOM 637 O O . LYS A 1 89 ? 11.784 -0.131 10.261 1.00 95.44 89 LYS A O 1
ATOM 642 N N . SER A 1 90 ? 10.799 -0.259 8.250 1.00 95.69 90 SER A N 1
ATOM 643 C CA . SER A 1 90 ? 11.665 -1.298 7.698 1.00 95.69 90 SER A CA 1
ATOM 644 C C . SER A 1 90 ? 11.603 -1.294 6.170 1.00 95.69 90 SER A C 1
ATOM 646 O O . SER A 1 90 ? 10.543 -0.987 5.622 1.00 95.69 90 SER A O 1
ATOM 648 N N . PRO A 1 91 ? 12.670 -1.708 5.469 1.00 97.12 91 PRO A N 1
ATOM 649 C CA . PRO A 1 91 ? 12.609 -1.929 4.028 1.00 97.12 91 PRO A CA 1
ATOM 650 C C . PRO A 1 91 ? 11.678 -3.098 3.683 1.00 97.12 91 PRO A C 1
ATOM 652 O O . PRO A 1 91 ? 11.473 -4.010 4.490 1.00 97.12 91 PRO A O 1
ATOM 655 N N . CYS A 1 92 ? 11.124 -3.091 2.470 1.00 97.62 92 CYS A N 1
ATOM 656 C CA . CYS A 1 92 ? 10.415 -4.256 1.948 1.00 97.62 92 CYS A CA 1
ATOM 657 C C . CYS A 1 92 ? 11.388 -5.390 1.619 1.00 97.62 92 CYS A C 1
ATOM 659 O O . CYS A 1 92 ? 12.534 -5.167 1.232 1.00 97.62 92 CYS A O 1
ATOM 661 N N . SER A 1 93 ? 10.929 -6.630 1.779 1.00 96.50 93 SER A N 1
ATOM 662 C CA . SER A 1 93 ? 11.746 -7.802 1.472 1.00 96.50 93 SER A CA 1
ATOM 663 C C . SER A 1 93 ? 11.991 -7.928 -0.031 1.00 96.50 93 SER A C 1
ATOM 665 O O . SER A 1 93 ? 11.083 -7.746 -0.841 1.00 96.50 93 SER A O 1
ATOM 667 N N . HIS A 1 94 ? 13.218 -8.287 -0.403 1.00 94.06 94 HIS A N 1
ATOM 668 C CA . HIS A 1 94 ? 13.555 -8.614 -1.785 1.00 94.06 94 HIS A CA 1
ATOM 669 C C . HIS A 1 94 ? 12.918 -9.939 -2.212 1.00 94.06 94 HIS A C 1
ATOM 671 O O . HIS A 1 94 ? 12.782 -10.865 -1.407 1.00 94.06 94 HIS A O 1
ATOM 677 N N . TYR A 1 95 ? 12.609 -10.052 -3.502 1.00 92.75 95 TYR A N 1
ATOM 678 C CA . TYR A 1 95 ? 12.175 -11.313 -4.087 1.00 92.75 95 TYR A CA 1
ATOM 679 C C . TYR A 1 95 ? 13.291 -12.362 -4.026 1.00 92.75 95 TYR A C 1
ATOM 681 O O . TYR A 1 95 ? 14.425 -12.120 -4.438 1.00 92.75 95 TYR A O 1
ATOM 689 N N . LYS A 1 96 ? 12.940 -13.562 -3.569 1.00 91.06 96 LYS A N 1
ATOM 690 C CA . LYS A 1 96 ? 13.736 -14.786 -3.684 1.00 91.06 96 LYS A CA 1
ATOM 691 C C . LYS A 1 96 ? 12.868 -15.828 -4.373 1.00 91.06 96 LYS A C 1
ATOM 693 O O . LYS A 1 96 ? 11.767 -16.105 -3.913 1.00 91.06 96 LYS A O 1
ATOM 698 N N . ASN A 1 97 ? 13.328 -16.370 -5.501 1.00 87.81 97 ASN A N 1
ATOM 699 C CA . ASN A 1 97 ? 12.542 -17.299 -6.328 1.00 87.81 97 ASN A CA 1
ATOM 700 C C . ASN A 1 97 ? 11.138 -16.757 -6.679 1.00 87.81 97 ASN A C 1
ATOM 702 O O . ASN A 1 97 ? 10.150 -17.476 -6.580 1.00 87.81 97 ASN A O 1
ATOM 706 N N . ARG A 1 98 ? 11.054 -15.473 -7.070 1.00 86.12 98 ARG A N 1
ATOM 707 C CA . ARG A 1 98 ? 9.802 -14.747 -7.386 1.00 86.12 98 ARG A CA 1
ATOM 708 C C . ARG A 1 98 ? 8.797 -14.611 -6.231 1.00 86.12 98 ARG A C 1
ATOM 710 O O . ARG A 1 98 ? 7.646 -14.265 -6.480 1.00 86.12 98 ARG A O 1
ATOM 717 N N . ALA A 1 99 ? 9.228 -14.831 -4.989 1.00 93.31 99 ALA A N 1
ATOM 718 C CA . ALA A 1 99 ? 8.420 -14.616 -3.793 1.00 93.31 99 ALA A CA 1
ATOM 719 C C . ALA A 1 99 ? 9.097 -13.628 -2.834 1.00 93.31 99 ALA A C 1
ATOM 721 O O . ALA A 1 99 ? 10.301 -13.715 -2.592 1.00 93.31 99 ALA A O 1
ATOM 722 N N . ALA A 1 100 ? 8.328 -12.703 -2.268 1.00 96.50 100 ALA A N 1
ATOM 723 C CA . ALA A 1 100 ? 8.752 -11.828 -1.183 1.00 96.50 100 ALA A CA 1
ATOM 724 C C . ALA A 1 100 ? 7.852 -12.074 0.034 1.00 96.50 100 ALA A C 1
ATOM 726 O O . ALA A 1 100 ? 6.656 -11.783 0.016 1.00 96.50 100 ALA A O 1
ATOM 727 N N . LEU A 1 101 ? 8.448 -12.630 1.088 1.00 96.31 101 LEU A N 1
ATOM 728 C CA . LEU A 1 101 ? 7.787 -12.922 2.357 1.00 96.31 101 LEU A CA 1
ATOM 729 C C . LEU A 1 101 ? 8.202 -11.876 3.381 1.00 96.31 101 LEU A C 1
ATOM 731 O O . LEU A 1 101 ? 9.398 -11.672 3.589 1.00 96.31 101 LEU A O 1
ATOM 735 N N . MET A 1 102 ? 7.234 -11.245 4.038 1.00 95.19 102 MET A N 1
ATOM 736 C CA . MET A 1 102 ? 7.511 -10.162 4.980 1.00 95.19 102 MET A CA 1
ATOM 737 C C . MET A 1 102 ? 6.618 -10.215 6.214 1.00 95.19 102 MET A C 1
ATOM 739 O O . MET A 1 102 ? 5.451 -10.596 6.145 1.00 95.19 102 MET A O 1
ATOM 743 N N . SER A 1 103 ? 7.187 -9.783 7.337 1.00 95.88 103 SER A N 1
ATOM 744 C CA . SER A 1 103 ? 6.474 -9.408 8.555 1.00 95.88 103 SER A CA 1
ATOM 745 C C . SER A 1 103 ? 6.744 -7.932 8.787 1.00 95.88 103 SER A C 1
ATOM 747 O O . SER A 1 103 ? 7.899 -7.511 8.830 1.00 95.88 103 SER A O 1
ATOM 749 N N . MET A 1 104 ? 5.685 -7.141 8.873 1.00 95.19 104 MET A N 1
ATOM 750 C CA . MET A 1 104 ? 5.766 -5.692 8.812 1.00 95.19 104 MET A CA 1
ATOM 751 C C . MET A 1 104 ? 4.897 -5.053 9.892 1.00 95.19 104 MET A C 1
ATOM 753 O O . MET A 1 104 ? 3.798 -5.517 10.210 1.00 95.19 104 MET A O 1
ATOM 757 N N . THR A 1 105 ? 5.426 -3.992 10.492 1.00 94.81 105 THR A N 1
ATOM 758 C CA . THR A 1 105 ? 4.744 -3.212 11.526 1.00 94.81 105 THR A CA 1
ATOM 759 C C . THR A 1 105 ? 4.210 -1.943 10.890 1.00 94.81 105 THR A C 1
ATOM 761 O O . THR A 1 105 ? 4.979 -1.160 10.341 1.00 94.81 105 THR A O 1
ATOM 764 N N . GLY A 1 106 ? 2.906 -1.723 11.008 1.00 94.62 106 GLY A N 1
ATOM 765 C CA . GLY A 1 106 ? 2.250 -0.520 10.527 1.00 94.62 106 GLY A CA 1
ATOM 766 C C . GLY A 1 106 ? 2.761 0.730 11.243 1.00 94.62 106 GLY A C 1
ATOM 767 O O . GLY A 1 106 ? 2.980 0.739 12.464 1.00 94.62 106 GLY A O 1
ATOM 768 N N . ASN A 1 107 ? 2.938 1.803 10.489 1.00 94.62 107 ASN A N 1
ATOM 769 C CA . ASN A 1 107 ? 3.150 3.145 10.990 1.00 94.62 107 ASN A CA 1
ATOM 770 C C . ASN A 1 107 ? 1.962 4.026 10.621 1.00 94.62 107 ASN A C 1
ATOM 772 O O . ASN A 1 107 ? 1.411 3.924 9.526 1.00 94.62 107 ASN A O 1
ATOM 776 N N . PHE A 1 108 ? 1.565 4.883 11.554 1.00 95.00 108 PHE A N 1
ATOM 777 C CA . PHE A 1 108 ? 0.526 5.864 11.290 1.00 95.00 108 PHE A CA 1
ATOM 778 C C . PHE A 1 108 ? 1.104 6.947 10.390 1.00 95.00 108 PHE A C 1
ATOM 780 O O . PHE A 1 108 ? 2.137 7.515 10.732 1.00 95.00 108 PHE A O 1
ATOM 787 N N . VAL A 1 109 ? 0.460 7.192 9.252 1.00 95.12 109 VAL A N 1
ATOM 788 C CA . VAL A 1 109 ? 0.915 8.219 8.317 1.00 95.12 109 VAL A CA 1
ATOM 789 C C . VAL A 1 109 ? 0.462 9.584 8.823 1.00 95.12 109 VAL A C 1
ATOM 791 O O . VAL A 1 109 ? -0.734 9.798 9.031 1.00 95.12 109 VAL A O 1
ATOM 794 N N . ASP A 1 110 ? 1.404 10.497 9.022 1.00 91.44 110 ASP A N 1
ATOM 795 C CA . ASP A 1 110 ? 1.109 11.894 9.321 1.00 91.44 110 ASP A CA 1
ATOM 796 C C . ASP A 1 110 ? 0.650 12.618 8.049 1.00 91.44 110 ASP A C 1
ATOM 798 O O . ASP A 1 110 ? 1.335 12.617 7.028 1.00 91.44 110 ASP A O 1
ATOM 802 N N . GLY A 1 111 ? -0.550 13.190 8.086 1.00 87.12 111 GLY A N 1
ATOM 803 C CA . GLY A 1 111 ? -1.145 13.840 6.926 1.00 87.12 111 GLY A CA 1
ATOM 804 C C . GLY A 1 111 ? -2.628 14.149 7.098 1.00 87.12 111 GLY A C 1
ATOM 805 O O . GLY A 1 111 ? -3.304 13.637 7.996 1.00 87.12 111 GLY A O 1
ATOM 806 N N . ALA A 1 112 ? -3.158 14.991 6.207 1.00 88.88 112 ALA A N 1
ATOM 807 C CA . ALA A 1 112 ? -4.541 15.472 6.257 1.00 88.88 112 ALA A CA 1
ATOM 808 C C . ALA A 1 112 ? -5.582 14.336 6.246 1.00 88.88 112 ALA A C 1
ATOM 810 O O . ALA A 1 112 ? -6.625 14.439 6.886 1.00 88.88 112 ALA A O 1
ATOM 811 N N . GLN A 1 113 ? -5.273 13.214 5.594 1.00 88.88 113 GLN A N 1
ATOM 812 C CA . GLN A 1 113 ? -6.094 12.001 5.562 1.00 88.88 113 GLN A CA 1
ATOM 813 C C . GLN A 1 113 ? -6.301 11.349 6.934 1.00 88.88 113 GLN A C 1
ATOM 815 O O . GLN A 1 113 ? -7.223 10.557 7.122 1.00 88.88 113 GLN A O 1
ATOM 820 N N . ASN A 1 114 ? -5.446 11.675 7.898 1.00 93.81 114 ASN A N 1
ATOM 821 C CA . ASN A 1 114 ? -5.512 11.216 9.276 1.00 93.81 114 ASN A CA 1
ATOM 822 C C . ASN A 1 114 ? -5.813 12.354 10.263 1.00 93.81 114 ASN A C 1
ATOM 824 O O . ASN A 1 114 ? -5.790 12.131 11.473 1.00 93.81 114 ASN A O 1
ATOM 828 N N . ALA A 1 115 ? -6.156 13.553 9.779 1.00 91.00 115 ALA A N 1
ATOM 829 C CA . ALA A 1 115 ? -6.520 14.673 10.637 1.00 91.00 115 ALA A CA 1
ATOM 830 C C . ALA A 1 115 ? -7.697 14.304 11.558 1.00 91.0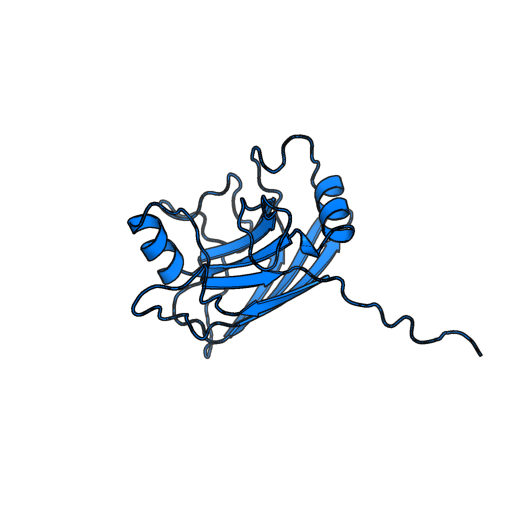0 115 ALA A C 1
ATOM 832 O O . ALA A 1 115 ? -8.710 13.756 11.123 1.00 91.00 115 ALA A O 1
ATOM 833 N N . GLY A 1 116 ? -7.546 14.576 12.857 1.00 91.12 116 GLY A N 1
ATOM 834 C CA . GLY A 1 116 ? -8.544 14.230 13.875 1.00 91.12 116 GLY A CA 1
ATOM 835 C C . GLY A 1 116 ? -8.608 12.741 14.245 1.00 91.12 116 GLY A C 1
ATOM 836 O O . GLY A 1 116 ? -9.390 12.369 15.119 1.00 91.12 116 GLY A O 1
ATOM 837 N N . PHE A 1 117 ? -7.780 11.884 13.639 1.00 93.62 117 PHE A N 1
ATOM 838 C CA . PHE A 1 117 ? -7.655 10.482 14.019 1.00 93.62 117 PHE A CA 1
ATOM 839 C C . PHE A 1 117 ? -6.417 10.249 14.884 1.00 93.62 117 PHE A C 1
ATOM 841 O O . PHE A 1 117 ? -5.313 10.692 14.589 1.00 93.62 117 PHE A O 1
ATOM 848 N N . THR A 1 118 ? -6.597 9.463 15.941 1.00 92.44 118 THR A N 1
ATOM 849 C CA . THR A 1 118 ? -5.486 8.746 16.571 1.00 92.44 118 THR A CA 1
ATOM 850 C C . THR A 1 118 ? -5.240 7.453 15.800 1.00 92.44 118 THR A C 1
ATOM 852 O O . THR A 1 118 ? -6.152 6.932 15.149 1.00 92.44 118 THR A O 1
ATOM 855 N N . LEU A 1 119 ? -4.059 6.850 15.958 1.00 91.38 119 LEU A N 1
ATOM 856 C CA . LEU A 1 119 ? -3.817 5.493 15.458 1.00 91.38 119 LEU A CA 1
ATOM 857 C C . LEU A 1 119 ? -4.927 4.530 15.915 1.00 91.38 119 LEU A C 1
ATOM 859 O O . LEU A 1 119 ? -5.510 3.820 15.103 1.00 91.38 119 LEU A O 1
ATOM 863 N N . GLY A 1 120 ? -5.290 4.558 17.200 1.00 92.00 120 GLY A N 1
ATOM 864 C CA . GLY A 1 120 ? -6.339 3.696 17.745 1.00 92.00 120 GLY A CA 1
ATOM 865 C C . GLY A 1 120 ? -7.713 3.907 17.098 1.00 92.00 120 GLY A C 1
ATOM 866 O O . GLY A 1 120 ? -8.394 2.928 16.795 1.00 92.00 120 GLY A O 1
ATOM 867 N N . SER A 1 121 ? -8.130 5.156 16.859 1.00 93.75 121 SER A N 1
ATOM 868 C CA . SER A 1 121 ? -9.414 5.430 16.197 1.00 93.75 121 SER A CA 1
ATOM 869 C C . SER A 1 121 ? -9.389 5.056 14.716 1.00 93.75 121 SER A C 1
ATOM 871 O O . SER A 1 121 ? -10.389 4.542 14.221 1.00 93.75 121 SER A O 1
ATOM 873 N N . ARG A 1 122 ? -8.252 5.210 14.023 1.00 94.81 122 ARG A N 1
ATOM 874 C CA . ARG A 1 122 ? -8.125 4.795 12.616 1.00 94.81 122 ARG A CA 1
ATOM 875 C C . ARG A 1 122 ? -8.204 3.283 12.481 1.00 94.81 122 ARG A C 1
ATOM 877 O O . ARG A 1 122 ? -8.916 2.779 11.624 1.00 94.81 122 ARG A O 1
ATOM 884 N N . LEU A 1 123 ? -7.530 2.553 13.365 1.00 93.62 123 LEU A N 1
ATOM 885 C CA . LEU A 1 123 ? -7.587 1.093 13.395 1.00 93.62 123 LEU A CA 1
ATOM 886 C C . LEU A 1 123 ? -9.000 0.569 13.676 1.00 93.62 123 LEU A C 1
ATOM 888 O O . LEU A 1 123 ? -9.412 -0.418 13.069 1.00 93.62 123 LEU A O 1
ATOM 892 N N . LYS A 1 124 ? -9.754 1.235 14.561 1.00 93.31 124 LYS A N 1
ATOM 893 C CA . LYS A 1 124 ? -11.172 0.919 14.794 1.00 93.31 124 LYS A CA 1
ATOM 894 C C . LYS A 1 124 ? -12.021 1.175 13.552 1.00 93.31 124 LYS A C 1
ATOM 896 O O . LYS A 1 124 ? -12.869 0.348 13.240 1.00 93.31 124 LYS A O 1
ATOM 901 N N . ASP A 1 125 ? -11.783 2.278 12.847 1.00 94.81 125 ASP A N 1
ATOM 902 C CA . ASP A 1 125 ? -12.526 2.593 11.627 1.00 94.81 125 ASP A CA 1
ATOM 903 C C . ASP A 1 125 ? -12.235 1.598 10.495 1.00 94.81 125 ASP A C 1
ATOM 905 O O . ASP A 1 125 ? -13.170 1.110 9.870 1.00 94.81 125 ASP A O 1
ATOM 909 N N . ILE A 1 126 ? -10.972 1.199 10.300 1.00 95.31 126 ILE A N 1
ATOM 910 C CA . ILE A 1 126 ? -10.611 0.136 9.344 1.00 95.31 126 ILE A CA 1
ATOM 911 C C . ILE A 1 126 ? -11.320 -1.177 9.702 1.00 95.31 126 ILE A C 1
ATOM 913 O O . ILE A 1 126 ? -11.842 -1.856 8.824 1.00 95.31 126 ILE A O 1
ATOM 917 N N . ALA A 1 127 ? -11.371 -1.535 10.988 1.00 93.88 127 ALA A N 1
ATOM 918 C CA . ALA A 1 127 ? -12.048 -2.752 11.436 1.00 93.88 127 ALA A CA 1
ATOM 919 C C . ALA A 1 127 ? -13.567 -2.712 11.205 1.00 93.88 127 ALA A C 1
ATOM 921 O O . ALA A 1 127 ? -14.170 -3.741 10.905 1.00 93.88 127 ALA A O 1
ATOM 922 N N . ALA A 1 128 ? -14.184 -1.541 11.380 1.00 95.12 128 ALA A N 1
ATOM 923 C CA . ALA A 1 128 ? -15.621 -1.348 11.218 1.00 95.12 128 ALA A CA 1
ATOM 924 C C . ALA A 1 128 ? -16.037 -1.217 9.745 1.00 95.12 128 ALA A C 1
ATOM 926 O O . ALA A 1 128 ? -17.128 -1.646 9.380 1.00 95.12 128 ALA A O 1
ATOM 927 N N . ASN A 1 129 ? -15.172 -0.643 8.907 1.00 96.19 129 ASN A N 1
ATOM 928 C CA . ASN A 1 129 ? -15.458 -0.295 7.518 1.00 96.19 129 ASN A CA 1
ATOM 929 C C . ASN A 1 129 ? -14.372 -0.816 6.556 1.00 96.19 129 ASN A C 1
ATOM 931 O O . ASN A 1 129 ? -13.850 -0.034 5.760 1.00 96.19 129 ASN A O 1
ATOM 935 N N . PRO A 1 130 ? -14.006 -2.110 6.596 1.00 96.44 130 PRO A N 1
ATOM 936 C CA . PRO A 1 130 ? -12.858 -2.640 5.854 1.00 96.44 130 PRO A CA 1
ATOM 937 C C . PRO A 1 130 ? -12.974 -2.402 4.341 1.00 96.44 130 PRO A C 1
ATOM 939 O O . PRO A 1 130 ? -11.984 -2.069 3.703 1.00 96.44 130 PRO A O 1
ATOM 942 N N . SER A 1 131 ? -14.186 -2.445 3.781 1.00 97.19 131 SER A N 1
ATOM 943 C CA . SER A 1 131 ? -14.431 -2.236 2.350 1.00 97.19 131 SER A CA 1
ATOM 944 C C . SER A 1 131 ? -14.111 -0.826 1.847 1.00 97.19 131 SER A C 1
ATOM 946 O O . SER A 1 131 ? -13.998 -0.644 0.644 1.00 97.19 131 SER A O 1
ATOM 948 N N . LYS A 1 132 ? -13.942 0.169 2.732 1.00 97.62 132 LYS A N 1
ATOM 949 C CA . LYS A 1 132 ? -13.496 1.527 2.354 1.00 97.62 132 LYS A CA 1
ATOM 950 C C . LYS A 1 132 ? -11.986 1.622 2.143 1.00 97.62 132 LYS A C 1
ATOM 952 O O . LYS A 1 132 ? -11.479 2.655 1.706 1.00 97.62 132 LYS A O 1
ATOM 957 N N . TYR A 1 133 ? -11.261 0.575 2.520 1.00 97.88 133 TYR A N 1
ATOM 958 C CA . TYR A 1 133 ? -9.812 0.549 2.543 1.00 97.88 133 TYR A CA 1
ATOM 959 C C . TYR A 1 133 ? -9.276 -0.489 1.573 1.00 97.88 133 TYR A C 1
ATOM 961 O O . TYR A 1 133 ? -9.892 -1.529 1.345 1.00 97.88 133 TYR A O 1
ATOM 969 N N . TYR A 1 134 ? -8.078 -0.239 1.061 1.00 97.44 134 TYR A N 1
ATOM 970 C CA . TYR A 1 134 ? -7.363 -1.206 0.241 1.00 97.44 134 TYR A CA 1
ATOM 971 C C . TYR A 1 134 ? -5.897 -1.281 0.620 1.00 97.44 134 TYR A C 1
ATOM 973 O O . TYR A 1 134 ? -5.280 -0.275 0.977 1.00 97.44 134 TYR A O 1
ATOM 981 N N . PHE A 1 135 ? -5.350 -2.488 0.546 1.00 97.88 135 PHE A N 1
ATOM 982 C CA . PHE A 1 135 ? -3.922 -2.713 0.633 1.00 97.88 135 PHE A CA 1
ATOM 983 C C . PHE A 1 135 ? -3.303 -2.527 -0.748 1.00 97.88 135 PHE A C 1
ATOM 985 O O . PHE A 1 135 ? -3.890 -2.920 -1.758 1.00 97.88 135 PHE A O 1
ATOM 992 N N . ASN A 1 136 ? -2.114 -1.944 -0.797 1.00 97.38 136 ASN A N 1
ATOM 993 C CA . ASN A 1 136 ? -1.407 -1.679 -2.037 1.00 97.38 136 ASN A CA 1
ATOM 994 C C . ASN A 1 136 ? 0.093 -1.916 -1.849 1.00 97.38 136 ASN A C 1
ATOM 996 O O . ASN A 1 136 ? 0.678 -1.455 -0.866 1.00 97.38 136 ASN A O 1
ATOM 1000 N N . PHE A 1 137 ? 0.714 -2.621 -2.791 1.00 97.75 137 PHE A N 1
ATOM 1001 C CA . PHE A 1 137 ? 2.170 -2.698 -2.902 1.00 97.75 137 PHE A CA 1
ATOM 1002 C C . PHE A 1 137 ? 2.650 -1.803 -4.030 1.00 97.75 137 PHE A C 1
ATOM 1004 O O . PHE A 1 137 ? 2.022 -1.736 -5.082 1.00 97.75 137 PHE A O 1
ATOM 1011 N N . HIS A 1 138 ? 3.799 -1.167 -3.838 1.00 97.31 138 HIS A N 1
ATOM 1012 C CA . HIS A 1 138 ? 4.472 -0.368 -4.854 1.00 97.31 138 HIS A CA 1
ATOM 1013 C C . HIS A 1 138 ? 5.799 -1.024 -5.213 1.00 97.31 138 HIS A C 1
ATOM 1015 O O . HIS A 1 138 ? 6.527 -1.486 -4.329 1.00 97.31 138 HIS A O 1
ATOM 1021 N N . SER A 1 139 ? 6.127 -1.030 -6.500 1.00 96.81 139 SER A N 1
ATOM 1022 C CA . SER A 1 139 ? 7.419 -1.480 -7.007 1.00 96.81 139 SER A CA 1
ATOM 1023 C C . SER A 1 139 ? 8.202 -0.317 -7.610 1.00 96.81 139 SER A C 1
ATOM 1025 O O . SER A 1 139 ? 7.641 0.756 -7.841 1.00 96.81 139 SER A O 1
ATOM 1027 N N . ILE A 1 140 ? 9.497 -0.513 -7.876 1.00 95.81 140 ILE A N 1
ATOM 1028 C CA . ILE A 1 140 ? 10.290 0.472 -8.626 1.00 95.81 140 ILE A CA 1
ATOM 1029 C C . ILE A 1 140 ? 9.617 0.764 -9.971 1.00 95.81 140 ILE A C 1
ATOM 1031 O O . ILE A 1 140 ? 9.467 1.929 -10.318 1.00 95.81 140 ILE A O 1
ATOM 1035 N N . ALA A 1 141 ? 9.160 -0.260 -10.703 1.00 95.56 141 ALA A N 1
ATOM 1036 C CA . ALA A 1 141 ? 8.532 -0.045 -12.005 1.00 95.56 141 ALA A CA 1
ATOM 1037 C C . ALA A 1 141 ? 7.256 0.798 -11.906 1.00 95.56 141 ALA A C 1
ATOM 1039 O O . ALA A 1 141 ? 7.106 1.757 -12.665 1.00 95.56 141 ALA A O 1
ATOM 1040 N N . SER A 1 142 ? 6.360 0.477 -10.962 1.00 95.75 142 SER A N 1
ATOM 1041 C CA . SER A 1 142 ? 5.134 1.257 -10.784 1.00 95.75 142 SER A CA 1
ATOM 1042 C C . SER A 1 142 ? 5.466 2.686 -10.350 1.00 95.75 142 SER A C 1
ATOM 1044 O O . SER A 1 142 ? 4.953 3.640 -10.927 1.00 95.75 142 SER A O 1
ATOM 1046 N N . TRP A 1 143 ? 6.369 2.857 -9.381 1.00 95.56 143 TRP A N 1
ATOM 1047 C CA . TRP A 1 143 ? 6.746 4.178 -8.887 1.00 95.56 143 TRP A CA 1
ATOM 1048 C C . TRP A 1 143 ? 7.353 5.056 -9.983 1.00 95.56 143 TRP A C 1
ATOM 1050 O O . TRP A 1 143 ? 6.864 6.158 -10.217 1.00 95.56 143 TRP A O 1
ATOM 1060 N N . THR A 1 144 ? 8.358 4.552 -10.701 1.00 94.06 144 THR A N 1
ATOM 1061 C CA . THR A 1 144 ? 9.029 5.299 -11.770 1.00 94.06 144 THR A CA 1
ATOM 1062 C C . THR A 1 144 ? 8.052 5.710 -12.866 1.00 94.06 144 THR A C 1
ATOM 1064 O O . THR A 1 144 ? 8.070 6.864 -13.287 1.00 94.06 144 THR A O 1
ATOM 1067 N N . HIS A 1 145 ? 7.177 4.804 -13.313 1.00 95.12 145 HIS A N 1
ATOM 1068 C CA . HIS A 1 145 ? 6.218 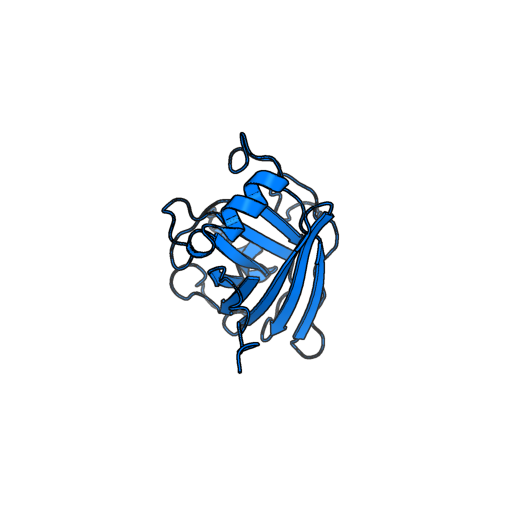5.125 -14.367 1.00 95.12 145 HIS A CA 1
ATOM 1069 C C . HIS A 1 145 ? 5.256 6.241 -13.937 1.00 95.12 145 HIS A C 1
ATOM 1071 O O . HIS A 1 145 ? 5.150 7.269 -14.603 1.00 95.12 145 HIS A O 1
ATOM 1077 N N . TRP A 1 146 ? 4.586 6.081 -12.796 1.00 93.75 146 TRP A N 1
ATOM 1078 C CA . TRP A 1 146 ? 3.539 7.017 -12.383 1.00 93.75 146 TRP A CA 1
ATOM 1079 C C . TRP A 1 146 ? 4.069 8.357 -11.872 1.00 93.75 146 TRP A C 1
ATOM 1081 O O . TRP A 1 146 ? 3.361 9.366 -11.934 1.00 93.75 146 TRP A O 1
ATOM 1091 N N . GLN A 1 147 ? 5.327 8.390 -11.429 1.00 91.25 147 GLN A N 1
ATOM 1092 C CA . GLN A 1 147 ? 6.039 9.632 -11.163 1.00 91.25 147 GLN A CA 1
ATOM 1093 C C . GLN A 1 147 ? 6.270 10.434 -12.453 1.00 91.25 147 GLN A C 1
ATOM 1095 O O . GLN A 1 147 ? 6.024 11.639 -12.454 1.00 91.25 147 GLN A O 1
ATOM 1100 N N . ILE A 1 148 ? 6.683 9.783 -13.549 1.00 90.56 148 ILE A N 1
ATOM 1101 C CA . ILE A 1 148 ? 6.869 10.431 -14.862 1.00 90.56 148 ILE A CA 1
ATOM 1102 C C . ILE A 1 148 ? 5.536 10.973 -15.398 1.00 90.56 148 ILE A C 1
ATOM 1104 O O . ILE A 1 148 ? 5.483 12.091 -15.902 1.00 90.56 148 ILE A O 1
ATOM 1108 N N . GLU A 1 149 ? 4.452 10.218 -15.223 1.00 91.19 149 GLU A N 1
ATOM 1109 C CA . GLU A 1 149 ? 3.099 10.616 -15.639 1.00 91.19 149 GLU A CA 1
ATOM 1110 C C . GLU A 1 149 ? 2.455 11.686 -14.733 1.00 91.19 149 GLU A C 1
ATOM 1112 O O . GLU A 1 149 ? 1.334 12.124 -14.993 1.00 91.19 149 GLU A O 1
ATOM 1117 N N . GLY A 1 150 ? 3.111 12.088 -13.638 1.00 87.50 150 GLY A N 1
ATOM 1118 C CA . GLY A 1 150 ? 2.593 13.096 -12.707 1.00 87.50 150 GLY A CA 1
ATOM 1119 C C . GLY A 1 150 ? 1.353 12.663 -11.912 1.00 87.50 150 GLY A C 1
ATOM 1120 O O . GLY A 1 150 ? 0.648 13.510 -11.368 1.00 87.50 150 GLY A O 1
ATOM 1121 N N . LYS A 1 151 ? 1.070 11.355 -11.825 1.00 82.19 151 LYS A N 1
ATOM 1122 C CA . LYS A 1 151 ? -0.130 10.795 -11.165 1.00 82.19 151 LYS A CA 1
ATOM 1123 C C . LYS A 1 151 ? 0.095 10.379 -9.708 1.00 82.19 151 LYS A C 1
ATOM 1125 O O . LYS A 1 151 ? -0.833 9.914 -9.048 1.00 82.19 151 LYS A O 1
ATOM 1130 N N . GLY A 1 152 ? 1.309 10.565 -9.191 1.00 79.38 152 GLY A N 1
ATOM 1131 C CA . GLY A 1 152 ? 1.676 10.156 -7.835 1.00 79.38 152 GLY A CA 1
ATOM 1132 C C . GLY A 1 152 ? 1.833 8.635 -7.699 1.00 79.38 152 GLY A C 1
ATOM 1133 O O . GLY A 1 152 ? 1.947 7.929 -8.701 1.00 79.38 152 GLY A O 1
ATOM 1134 N N . PRO A 1 153 ? 1.894 8.097 -6.468 1.00 85.38 153 PRO A N 1
ATOM 1135 C CA . PRO A 1 153 ? 2.191 6.687 -6.250 1.00 85.38 153 PRO A CA 1
ATOM 1136 C C . PRO A 1 153 ? 0.966 5.816 -6.543 1.00 85.38 153 PRO A C 1
ATOM 1138 O O . PRO A 1 153 ? 0.153 5.535 -5.665 1.00 85.38 153 PRO A O 1
ATOM 1141 N N . VAL A 1 154 ? 0.859 5.326 -7.775 1.00 91.69 154 VAL A N 1
ATOM 1142 C CA . VAL A 1 154 ? -0.023 4.203 -8.110 1.00 91.69 154 VAL A CA 1
ATOM 1143 C C . VAL A 1 154 ? 0.769 2.903 -7.937 1.00 91.69 154 VAL A C 1
ATOM 1145 O O . VAL A 1 154 ? 1.952 2.808 -8.277 1.00 91.69 154 VAL A O 1
ATOM 1148 N N . GLY A 1 155 ? 0.145 1.918 -7.290 1.00 92.81 155 GLY A N 1
ATOM 1149 C CA . GLY A 1 155 ? 0.821 0.672 -6.925 1.00 92.81 155 GLY A CA 1
ATOM 1150 C C . GLY A 1 155 ? 0.969 -0.319 -8.074 1.00 92.81 155 GLY A C 1
ATOM 1151 O O . GLY A 1 155 ? 0.450 -0.123 -9.168 1.00 92.81 155 GLY A O 1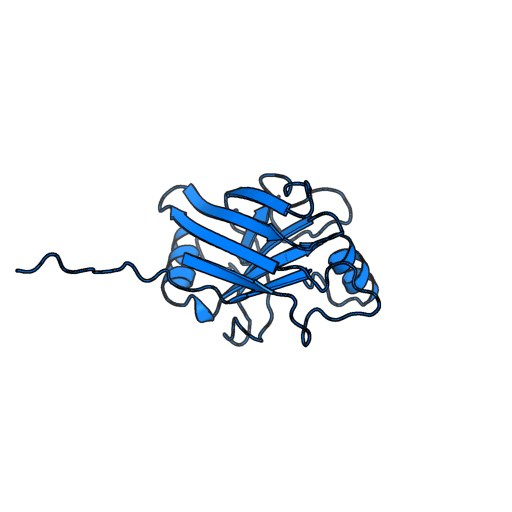
ATOM 1152 N N . MET A 1 156 ? 1.656 -1.406 -7.762 1.00 94.62 156 MET A N 1
ATOM 1153 C CA . MET A 1 156 ? 1.878 -2.587 -8.583 1.00 94.62 156 MET A CA 1
ATOM 1154 C C . MET A 1 156 ? 0.701 -3.571 -8.508 1.00 94.62 156 MET A C 1
ATOM 1156 O O . MET A 1 156 ? 0.225 -4.039 -9.536 1.00 94.62 156 MET A O 1
ATOM 1160 N N . CYS A 1 157 ? 0.240 -3.891 -7.297 1.00 95.50 157 CYS A N 1
ATOM 1161 C CA . CYS A 1 157 ? -0.923 -4.744 -7.060 1.00 95.50 157 CYS A CA 1
ATOM 1162 C C . CYS A 1 157 ? -1.686 -4.247 -5.832 1.00 95.50 157 CYS A C 1
ATOM 1164 O O . CYS A 1 157 ? -1.085 -3.737 -4.880 1.00 95.50 157 CYS A O 1
ATOM 1166 N N . ARG A 1 158 ? -3.014 -4.369 -5.866 1.00 96.75 158 ARG A N 1
ATOM 1167 C CA . ARG A 1 158 ? -3.906 -3.883 -4.808 1.00 96.75 158 ARG A CA 1
ATOM 1168 C C . ARG A 1 158 ? -5.052 -4.843 -4.539 1.00 96.75 158 ARG A C 1
ATOM 1170 O O . ARG A 1 158 ? -5.359 -5.695 -5.366 1.00 96.75 158 ARG A O 1
ATOM 1177 N N . GLY A 1 159 ? -5.700 -4.659 -3.397 1.00 97.00 159 GLY A N 1
ATOM 1178 C CA . GLY A 1 159 ? -6.837 -5.462 -2.972 1.00 97.00 159 GLY A CA 1
ATOM 1179 C C . GLY A 1 159 ? -7.614 -4.764 -1.869 1.00 97.00 159 GLY A C 1
ATOM 1180 O O . GLY A 1 159 ? -7.027 -4.113 -1.005 1.00 97.00 159 GLY A O 1
ATOM 1181 N N . VAL A 1 160 ? -8.938 -4.887 -1.887 1.00 97.31 160 VAL A N 1
ATOM 1182 C CA . VAL A 1 160 ? -9.793 -4.361 -0.816 1.00 97.31 160 VAL A CA 1
ATOM 1183 C C . VAL A 1 160 ? -9.483 -5.075 0.506 1.00 97.31 160 VAL A C 1
ATOM 1185 O O . VAL A 1 160 ? -9.122 -6.258 0.525 1.00 97.31 160 VAL A O 1
ATOM 1188 N N . MET A 1 161 ? -9.574 -4.360 1.627 1.00 97.81 161 MET A N 1
ATOM 1189 C C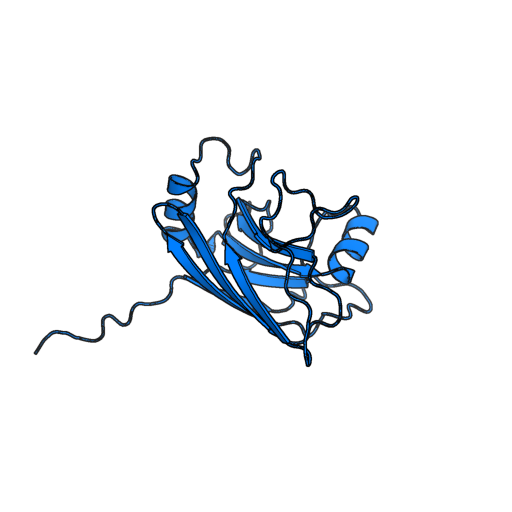A . MET A 1 161 ? -9.430 -4.965 2.950 1.00 97.81 161 MET A CA 1
ATOM 1190 C C . MET A 1 161 ? -10.702 -5.733 3.316 1.00 97.81 161 MET A C 1
ATOM 1192 O O . MET A 1 161 ? -11.820 -5.281 3.079 1.00 97.81 161 MET A O 1
ATOM 1196 N N . GLN A 1 162 ? -10.533 -6.890 3.951 1.00 96.81 162 GLN A N 1
ATOM 1197 C CA . GLN A 1 162 ? -11.623 -7.772 4.353 1.00 96.81 162 GLN A CA 1
ATOM 1198 C C . GLN A 1 162 ? -11.477 -8.209 5.812 1.00 96.81 162 GLN A C 1
ATOM 1200 O O . GLN A 1 162 ? -10.376 -8.383 6.355 1.00 96.81 162 GLN A O 1
ATOM 1205 N N . MET A 1 163 ? -12.613 -8.429 6.474 1.00 92.44 163 MET A N 1
ATOM 1206 C CA . MET A 1 163 ? -12.619 -9.069 7.785 1.00 92.44 163 MET A CA 1
ATOM 1207 C C . MET A 1 163 ? -12.402 -10.564 7.606 1.00 92.44 163 MET A C 1
ATOM 1209 O O . MET A 1 163 ? -13.146 -11.230 6.892 1.00 92.44 163 MET A O 1
ATOM 1213 N N . SER A 1 164 ? -11.407 -11.110 8.304 1.00 83.31 164 SER A N 1
ATOM 1214 C CA . SER A 1 164 ? -11.306 -12.557 8.425 1.00 83.31 164 SER A CA 1
ATOM 1215 C C . SER A 1 164 ? -12.530 -13.027 9.204 1.00 83.31 164 SER A C 1
ATOM 1217 O O . SER A 1 164 ? -12.704 -12.658 10.369 1.00 83.31 164 SER A O 1
ATOM 1219 N N . GLN A 1 165 ? -13.406 -13.809 8.569 1.00 67.44 165 GLN A N 1
ATOM 1220 C CA . GLN A 1 165 ? -14.456 -14.501 9.304 1.00 67.44 165 GLN A CA 1
ATOM 1221 C C . GLN A 1 165 ? -13.751 -15.368 10.348 1.00 67.44 165 GLN A C 1
ATOM 1223 O O . GLN A 1 165 ? -13.098 -16.361 10.020 1.00 67.44 165 GLN A O 1
ATOM 1228 N N . ARG A 1 166 ? -13.861 -15.007 11.632 1.00 49.38 166 ARG A N 1
ATOM 1229 C CA . ARG A 1 166 ? -13.722 -16.024 12.670 1.00 49.38 166 ARG A CA 1
ATOM 1230 C C . ARG A 1 166 ? -14.773 -17.060 12.306 1.00 49.38 166 ARG A C 1
ATOM 1232 O O . ARG A 1 166 ? -15.958 -16.734 12.327 1.00 49.38 166 ARG A O 1
ATOM 1239 N N . ARG A 1 167 ? -14.365 -18.290 11.984 1.00 45.41 167 ARG A N 1
ATOM 1240 C CA . ARG A 1 167 ? -15.270 -19.420 12.169 1.00 45.41 167 ARG A CA 1
ATOM 1241 C C . ARG A 1 167 ? -15.667 -19.376 13.643 1.00 45.41 167 ARG A C 1
ATOM 1243 O O . ARG A 1 167 ? -14.932 -19.852 14.501 1.00 45.41 167 ARG A O 1
ATOM 1250 N N . LEU A 1 168 ? -16.818 -18.784 13.940 1.00 41.44 168 LEU A N 1
ATOM 1251 C CA . LEU A 1 168 ? -17.646 -19.184 15.067 1.00 41.44 168 LEU A CA 1
ATOM 1252 C C . LEU A 1 168 ? -18.172 -20.581 14.712 1.00 41.44 168 LEU A C 1
ATOM 1254 O O . LEU A 1 168 ? -19.333 -20.766 14.378 1.00 41.44 168 LEU A O 1
ATOM 1258 N N . GLY A 1 169 ? -17.259 -21.552 14.665 1.00 38.81 169 GLY A N 1
ATOM 1259 C CA . GLY A 1 169 ? -17.591 -22.961 14.608 1.00 38.81 169 GLY A CA 1
ATOM 1260 C C . GLY A 1 169 ? -17.953 -23.382 16.020 1.00 38.81 169 GLY A C 1
ATOM 1261 O O . GLY A 1 169 ? -17.063 -23.618 16.827 1.00 38.81 169 GLY A O 1
ATOM 1262 N N . SER A 1 170 ? -19.253 -23.350 16.298 1.00 41.75 170 SER A N 1
ATOM 1263 C CA . SER A 1 170 ? -19.994 -24.135 17.285 1.00 41.75 170 SER A CA 1
ATOM 1264 C C . SER A 1 170 ? -19.196 -24.713 18.458 1.00 41.75 170 SER A C 1
ATOM 1266 O O . SER A 1 170 ? -18.792 -25.870 18.454 1.00 41.75 170 SER A O 1
ATOM 1268 N N . LEU A 1 171 ? -19.078 -23.925 19.524 1.00 42.81 171 LEU A N 1
ATOM 1269 C CA . LEU A 1 171 ? -19.227 -24.450 20.880 1.00 42.81 171 LEU A CA 1
ATOM 1270 C C . LEU A 1 171 ? -20.709 -24.294 21.215 1.00 42.81 171 LEU A C 1
ATOM 1272 O O . LEU A 1 171 ? -21.090 -23.259 21.743 1.00 42.81 171 LEU A O 1
ATOM 1276 N N . LEU A 1 172 ? -21.540 -25.250 20.800 1.00 39.91 172 LEU A N 1
ATOM 1277 C CA . LEU A 1 172 ? -22.886 -25.475 21.333 1.00 39.91 172 LEU A CA 1
ATOM 1278 C C . LEU A 1 172 ? -23.391 -26.844 20.843 1.00 39.91 172 LEU A C 1
ATOM 1280 O O . LEU A 1 172 ? -23.652 -27.011 19.652 1.00 39.91 172 LEU A O 1
ATOM 1284 N N . VAL A 1 173 ? -23.550 -27.727 21.839 1.00 40.44 173 VAL A N 1
ATOM 1285 C CA . VAL A 1 173 ? -24.163 -29.072 21.892 1.00 40.44 173 VAL A CA 1
ATOM 1286 C C . VAL A 1 173 ? -23.351 -30.223 21.305 1.00 40.44 173 VAL A C 1
ATOM 1288 O O . VAL A 1 173 ? -23.344 -30.410 20.072 1.00 40.44 173 VAL A O 1
#

Secondary structure (DSSP, 8-state):
-EEEEE--TTTS--TT-TTTT-EEEEEEEEETTTEEEEEEEEES--S-EEEEEEEE-TTS-TTT----EEEEEEE--STTS---SS--SBPPPPPBTTEEEEEEE-EEPPSGGGTT--HHHHHHHHHH-GGGEEEEEEEHHHHHHHHHTT-----SEEEE-B-----------

Radius of gyration: 15.72 Å; chains: 1; bounding box: 40×44×43 Å

Foldseek 3Di:
DKWKKAADCVFQDDPPQQLNGKIKIKDWDADLPQFIKIKMKIANDDFAWAWKFKFFFPVLAAAPGDGAGQKTKAHDPDPPGADRQDDHPHHFAGDDPRIGIDIIGIDGHDDPSQVPHDSNRVSVCCVVRQRRIKMFIAGPSSQVVCVVVVNGRDGSMMTGGDDDPPPPPDPDD

pLDDT: mean 90.54, std 12.14, range [38.81, 98.25]

Sequence (173 aa):
MFSELSFNTLVQSFPSNPDSEATAYVDCKLCSRSGMQCTANVLGGRTQLVASHIHLASDGDGENGAGPPVINFCGDNGPGMIADGSSYKSPCSHYKNRAALMSMTGNFVDGAQNAGFTLGSRLKDIAANPSKYYFNFHSIASWTHWQIEGKGPVGMCRGVMQMSQRRLGSLLV

Organism: NCBI:txid1628268